Protein AF-A0A3P7D4V0-F1 (afdb_monomer_lite)

Organism: Schistocephalus solidus (NCBI:txid70667)

Foldseek 3Di:
DPDALVNCVVCVVCLQVDFQFAFPDPCSVPDDQWDKDFDADPQRQWTQKIKTKNDDPDCQRQFDQDDVSPDTDHNDDMDIDMDGQVVVCPPPDPDPPDRDTDRCDPGRGDPPGHHDDPPPCPDPVVVNNPPDD

InterPro domains:
  IPR010347 Tyrosyl-DNA phosphodiesterase I [PF06087] (2-117)
  IPR010347 Tyrosyl-DNA phosphodiesterase I [PTHR12415] (2-118)

Sequence (133 aa):
MPYGRDTATRQPWLRQFLHSWVARGHLSRAIPHIKSYCRCSPDGQHLRWFVLTSANLSKAAWGSLELEKTQLMLRSYELGVLFLPEMFQLSEQTVEGVPTAFSDFPTPYLLPPTPYAARAHSTFMSYVLQSEA

pLDDT: mean 85.92, std 14.38, range [40.94, 98.69]

Radius of gyration: 18.03 Å; chains: 1; bounding box: 47×38×44 Å

Structure (mmCIF, N/CA/C/O backbone):
data_AF-A0A3P7D4V0-F1
#
_entry.id   AF-A0A3P7D4V0-F1
#
loop_
_atom_site.group_PDB
_atom_site.id
_atom_site.type_symbol
_atom_site.label_atom_id
_atom_site.label_alt_id
_atom_site.label_comp_id
_atom_site.label_asym_id
_atom_site.label_entity_id
_atom_site.label_seq_id
_atom_site.pdbx_PDB_ins_code
_atom_site.Cartn_x
_atom_site.Cartn_y
_atom_site.Cartn_z
_atom_site.occupancy
_atom_site.B_iso_or_equiv
_atom_site.auth_seq_id
_atom_site.auth_comp_id
_atom_site.auth_asym_id
_atom_site.auth_atom_id
_atom_site.pdb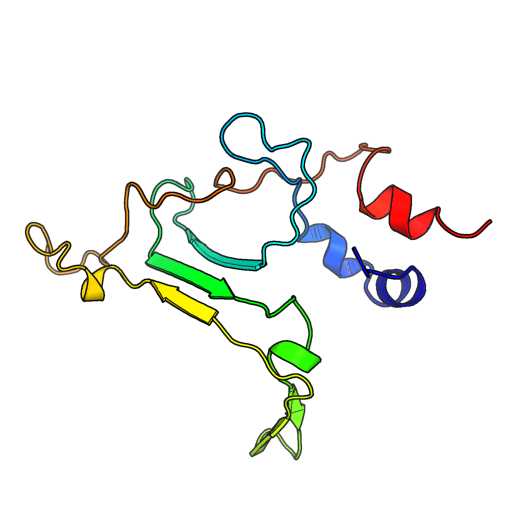x_PDB_model_num
ATOM 1 N N . MET A 1 1 ? 16.288 -0.660 5.320 1.00 62.72 1 MET A N 1
ATOM 2 C CA . MET A 1 1 ? 14.890 -1.150 5.330 1.00 62.72 1 MET A CA 1
ATOM 3 C C . MET A 1 1 ? 14.661 -1.954 6.607 1.00 62.72 1 MET A C 1
ATOM 5 O O . MET A 1 1 ? 15.288 -2.997 6.734 1.00 62.72 1 MET A O 1
ATOM 9 N N . PRO A 1 2 ? 13.847 -1.477 7.567 1.00 79.19 2 PRO A N 1
ATOM 10 C CA . PRO A 1 2 ? 13.728 -2.074 8.903 1.00 79.19 2 PRO A CA 1
ATOM 11 C C . PRO A 1 2 ? 12.651 -3.176 8.973 1.00 79.19 2 PRO A C 1
ATOM 13 O O . PRO A 1 2 ? 11.630 -3.020 9.637 1.00 79.19 2 PRO A O 1
ATOM 16 N N . TYR A 1 3 ? 12.859 -4.298 8.279 1.00 84.00 3 TYR A N 1
ATOM 17 C CA . TYR A 1 3 ? 12.022 -5.496 8.435 1.00 84.00 3 TYR A CA 1
ATOM 18 C C . TYR A 1 3 ? 12.864 -6.624 9.031 1.00 84.00 3 TYR A C 1
ATOM 20 O O . TYR A 1 3 ? 13.654 -7.246 8.328 1.00 84.00 3 TYR A O 1
ATOM 28 N N . GLY A 1 4 ? 12.743 -6.823 10.345 1.00 86.38 4 GLY A N 1
ATOM 29 C CA . GLY A 1 4 ? 13.557 -7.787 11.089 1.00 86.38 4 GLY A CA 1
ATOM 30 C C . GLY A 1 4 ? 13.085 -9.236 10.942 1.00 86.38 4 GLY A C 1
ATOM 31 O O . GLY A 1 4 ? 11.896 -9.495 10.715 1.00 86.38 4 GLY A O 1
ATOM 32 N N . ARG A 1 5 ? 14.017 -10.178 11.138 1.00 88.12 5 ARG A N 1
ATOM 33 C CA . ARG A 1 5 ? 13.782 -11.629 11.064 1.00 88.12 5 ARG A CA 1
ATOM 34 C C . ARG A 1 5 ? 12.633 -12.077 11.973 1.00 88.12 5 ARG A C 1
ATOM 36 O O . ARG A 1 5 ? 11.726 -12.746 11.489 1.00 88.12 5 ARG A O 1
ATOM 43 N N . ASP A 1 6 ? 12.603 -11.639 13.231 1.00 91.12 6 ASP A N 1
ATOM 44 C CA . ASP A 1 6 ? 11.564 -12.023 14.205 1.00 91.12 6 ASP A CA 1
ATOM 45 C C . ASP A 1 6 ? 10.150 -11.624 13.782 1.00 91.12 6 ASP A C 1
ATOM 47 O O . ASP A 1 6 ? 9.162 -12.305 14.062 1.00 91.12 6 ASP A O 1
ATOM 51 N N . THR A 1 7 ? 10.008 -10.480 13.118 1.00 91.31 7 THR A N 1
ATOM 52 C CA . THR A 1 7 ? 8.716 -10.075 12.559 1.00 91.31 7 THR A CA 1
ATOM 53 C C . THR A 1 7 ? 8.377 -10.942 11.351 1.00 91.31 7 THR A C 1
ATOM 55 O O . THR A 1 7 ? 7.234 -11.370 11.216 1.00 91.31 7 THR A O 1
ATOM 58 N N . ALA A 1 8 ? 9.357 -11.258 10.500 1.00 89.88 8 ALA A N 1
ATOM 59 C CA . ALA A 1 8 ? 9.164 -12.084 9.311 1.00 89.88 8 ALA A CA 1
ATOM 60 C C . ALA A 1 8 ? 8.791 -13.543 9.610 1.00 89.88 8 ALA A C 1
ATOM 62 O O . ALA A 1 8 ? 7.968 -14.119 8.894 1.00 89.88 8 ALA A O 1
ATOM 63 N N . THR A 1 9 ? 9.356 -14.145 10.658 1.00 92.06 9 THR A N 1
ATOM 64 C CA . THR A 1 9 ? 9.068 -15.534 11.057 1.00 92.06 9 THR A CA 1
ATOM 65 C C . THR A 1 9 ? 7.656 -15.705 11.615 1.00 92.06 9 THR A C 1
ATOM 67 O O . THR A 1 9 ? 7.063 -16.766 11.441 1.00 92.06 9 THR A O 1
ATOM 70 N N . ARG A 1 10 ? 7.071 -14.653 12.203 1.00 94.50 10 ARG A N 1
ATOM 71 C CA . ARG A 1 10 ? 5.696 -14.657 12.737 1.00 94.50 10 ARG A CA 1
ATOM 72 C C . ARG A 1 10 ? 4.600 -14.528 11.672 1.00 94.50 10 ARG A C 1
ATOM 74 O O . ARG A 1 10 ? 3.437 -14.779 11.970 1.00 94.50 10 ARG A O 1
ATOM 81 N N . GLN A 1 11 ? 4.942 -14.145 10.440 1.00 93.62 11 GLN A N 1
ATOM 82 C CA . GLN A 1 11 ? 3.967 -13.909 9.364 1.00 93.62 11 GLN A CA 1
ATOM 83 C C . GLN A 1 11 ? 4.422 -14.452 7.994 1.00 93.62 11 GLN A C 1
ATOM 85 O O . GLN A 1 11 ? 4.464 -13.714 7.007 1.00 93.62 11 GLN A O 1
ATOM 90 N N . PRO A 1 12 ? 4.745 -15.755 7.876 1.00 89.81 12 PRO A N 1
ATOM 91 C CA . PRO A 1 12 ? 5.235 -16.333 6.620 1.00 89.81 12 PRO A CA 1
ATOM 92 C C . PRO A 1 12 ? 4.231 -16.188 5.466 1.00 89.81 12 PRO A C 1
ATOM 94 O O . PRO A 1 12 ? 4.639 -16.027 4.316 1.00 89.81 12 PRO A O 1
ATOM 97 N N . TRP A 1 13 ? 2.933 -16.164 5.780 1.00 92.12 13 TRP A N 1
ATOM 98 C CA . TRP A 1 13 ? 1.842 -15.972 4.825 1.00 92.12 13 TRP A CA 1
ATOM 99 C C . TRP A 1 13 ? 1.936 -14.648 4.055 1.00 92.12 13 TRP A C 1
ATOM 101 O O . TRP A 1 13 ? 1.485 -14.582 2.917 1.00 92.12 13 TRP A O 1
ATOM 111 N N . LEU A 1 14 ? 2.552 -13.598 4.617 1.00 91.25 14 LEU A N 1
ATOM 112 C CA . LEU A 1 14 ? 2.631 -12.288 3.962 1.00 91.25 14 LEU A CA 1
ATOM 113 C C . LEU A 1 14 ? 3.432 -12.346 2.652 1.00 91.25 14 LEU A C 1
ATOM 115 O O . LEU A 1 14 ? 3.192 -11.559 1.740 1.00 91.25 14 LEU A O 1
ATOM 119 N N . ARG A 1 15 ? 4.359 -13.305 2.533 1.00 86.75 15 ARG A N 1
ATOM 120 C CA . ARG A 1 15 ? 5.271 -13.434 1.388 1.00 86.75 15 ARG A CA 1
ATOM 121 C C . ARG A 1 15 ? 4.549 -13.634 0.060 1.00 86.75 15 ARG A C 1
ATOM 123 O O . ARG A 1 15 ? 5.057 -13.169 -0.953 1.00 86.75 15 ARG A O 1
ATOM 130 N N . GLN A 1 16 ? 3.373 -14.263 0.066 1.00 89.31 16 GLN A N 1
ATOM 131 C CA . GLN A 1 16 ? 2.588 -14.505 -1.151 1.00 89.31 16 GLN A CA 1
ATOM 132 C C . GLN A 1 16 ? 2.037 -13.219 -1.788 1.00 89.31 16 GLN A C 1
ATOM 134 O O . GLN A 1 16 ? 1.652 -13.229 -2.950 1.00 89.31 16 GLN A O 1
ATOM 139 N N . PHE A 1 17 ? 2.007 -12.112 -1.039 1.00 91.31 17 PHE A N 1
ATOM 140 C CA . PHE A 1 17 ? 1.523 -10.815 -1.517 1.00 91.31 17 PHE A CA 1
ATOM 141 C C . PHE A 1 17 ? 2.653 -9.882 -1.972 1.00 91.31 17 PHE A C 1
ATOM 143 O O . PHE A 1 17 ? 2.396 -8.795 -2.490 1.00 91.31 17 PHE A O 1
ATOM 150 N N . LEU A 1 18 ? 3.914 -10.267 -1.764 1.00 91.44 18 LEU A N 1
ATOM 151 C CA . LEU A 1 18 ? 5.054 -9.407 -2.048 1.00 91.44 18 LEU A CA 1
ATOM 152 C C . LEU A 1 18 ? 5.548 -9.579 -3.482 1.00 91.44 18 LEU A C 1
ATOM 154 O O . LEU A 1 18 ? 5.588 -10.679 -4.028 1.00 91.44 18 LEU A O 1
ATOM 158 N N . HIS A 1 19 ? 5.950 -8.457 -4.064 1.00 91.94 19 HIS A N 1
ATOM 159 C CA . HIS A 1 19 ? 6.359 -8.331 -5.454 1.00 91.94 19 HIS A CA 1
ATOM 160 C C . HIS A 1 19 ? 7.747 -7.688 -5.528 1.00 91.94 19 HIS A C 1
ATOM 162 O O . HIS A 1 19 ? 8.208 -7.048 -4.577 1.00 91.94 19 HIS A O 1
ATOM 168 N N . SER A 1 20 ? 8.417 -7.870 -6.660 1.00 90.94 20 SER A N 1
ATOM 169 C CA . SER A 1 20 ? 9.731 -7.290 -6.924 1.00 90.94 20 SER A CA 1
ATOM 170 C C . SER A 1 20 ? 9.633 -5.775 -7.098 1.00 90.94 20 SER A C 1
ATOM 172 O O . SER A 1 20 ? 8.713 -5.271 -7.741 1.00 90.94 20 SER A O 1
ATOM 174 N N . TRP A 1 21 ? 10.619 -5.043 -6.575 1.00 91.25 21 TRP A N 1
ATOM 175 C CA . TRP A 1 21 ? 10.788 -3.630 -6.906 1.00 91.25 21 TRP A CA 1
ATOM 176 C C . TRP A 1 21 ? 11.265 -3.494 -8.354 1.00 91.25 21 TRP A C 1
ATOM 178 O O . TRP A 1 21 ? 12.361 -3.941 -8.694 1.00 91.25 21 TRP A O 1
ATOM 188 N N . VAL A 1 22 ? 10.444 -2.866 -9.195 1.00 92.88 22 VAL A N 1
ATOM 189 C CA . VAL A 1 22 ? 10.790 -2.525 -10.578 1.00 92.88 22 VAL A CA 1
ATOM 190 C C . VAL A 1 22 ? 10.395 -1.072 -10.815 1.00 92.88 22 VAL A C 1
ATOM 192 O O . VAL A 1 22 ? 9.214 -0.743 -10.935 1.00 92.88 22 VAL A O 1
ATOM 195 N N . ALA A 1 23 ? 11.390 -0.189 -10.826 1.00 92.56 23 ALA A N 1
ATOM 196 C CA . ALA A 1 23 ? 11.173 1.236 -11.023 1.00 92.56 23 ALA A CA 1
ATOM 197 C C . ALA A 1 23 ? 10.952 1.564 -12.510 1.00 92.56 23 ALA A C 1
ATOM 199 O O . ALA A 1 23 ? 11.405 0.830 -13.390 1.00 92.56 23 ALA A O 1
ATOM 200 N N . ARG A 1 24 ? 10.325 2.708 -12.802 1.00 88.12 24 ARG A N 1
ATOM 201 C CA . ARG A 1 24 ? 10.390 3.300 -14.146 1.00 88.12 24 ARG A CA 1
ATOM 202 C C . ARG A 1 24 ? 11.797 3.862 -14.394 1.00 88.12 24 ARG A C 1
ATOM 204 O O . ARG A 1 24 ? 12.440 4.394 -13.487 1.00 88.12 24 ARG A O 1
ATOM 211 N N . GLY A 1 25 ? 12.279 3.758 -15.632 1.00 85.81 25 GLY A N 1
ATOM 212 C CA . GLY A 1 25 ? 13.616 4.222 -16.010 1.00 85.81 25 GLY A CA 1
ATOM 213 C C . GLY A 1 25 ? 14.737 3.362 -15.412 1.00 85.81 25 GLY A C 1
ATOM 214 O O . GLY A 1 25 ? 14.680 2.138 -15.448 1.00 85.81 25 GLY A O 1
ATOM 215 N N . HIS A 1 26 ? 15.779 4.000 -14.875 1.00 83.31 26 HIS A N 1
ATOM 216 C CA . HIS A 1 26 ? 17.005 3.333 -14.407 1.00 83.31 26 HIS A CA 1
ATOM 217 C C . HIS A 1 26 ? 17.083 3.164 -12.874 1.00 83.31 26 HIS A C 1
ATOM 219 O O . HIS A 1 26 ? 18.128 2.797 -12.337 1.00 83.31 26 HIS A O 1
ATOM 225 N N . LEU A 1 27 ? 15.983 3.409 -12.151 1.00 86.00 27 LEU A N 1
ATOM 226 C CA . LEU A 1 27 ? 15.957 3.448 -10.682 1.00 86.00 27 LEU A CA 1
ATOM 227 C C . LEU A 1 27 ? 15.713 2.085 -10.010 1.00 86.00 27 LEU A C 1
ATOM 229 O O . LEU A 1 27 ? 15.650 2.011 -8.787 1.00 86.00 27 LEU A O 1
ATOM 233 N N . SER A 1 28 ? 15.623 0.982 -10.760 1.00 88.75 28 SER A N 1
ATOM 234 C CA . SER A 1 28 ? 15.369 -0.352 -10.177 1.00 88.75 28 SER A CA 1
ATOM 235 C C . SER A 1 28 ? 16.487 -0.829 -9.241 1.00 88.75 28 SER A C 1
ATOM 237 O O . SER A 1 28 ? 16.269 -1.702 -8.408 1.00 88.75 28 SER A O 1
ATOM 239 N N . ARG A 1 29 ? 17.684 -0.236 -9.341 1.00 87.88 29 ARG A N 1
ATOM 240 C CA . ARG A 1 29 ? 18.810 -0.484 -8.424 1.00 87.88 29 ARG A CA 1
ATOM 241 C C . ARG A 1 29 ? 18.768 0.389 -7.164 1.00 87.88 29 ARG A C 1
ATOM 243 O O . ARG A 1 29 ? 19.481 0.093 -6.210 1.00 87.88 29 ARG A O 1
ATOM 250 N N . ALA A 1 30 ? 17.956 1.447 -7.149 1.00 89.44 30 ALA A N 1
ATOM 251 C CA . ALA A 1 30 ? 17.748 2.292 -5.981 1.00 89.44 30 ALA A CA 1
ATOM 252 C C . ALA A 1 30 ? 16.633 1.691 -5.118 1.00 89.44 30 ALA A C 1
ATOM 254 O O . ALA A 1 30 ? 15.480 1.614 -5.539 1.00 89.44 30 ALA A O 1
ATOM 255 N N . ILE A 1 31 ? 16.983 1.244 -3.911 1.00 88.94 31 ILE A N 1
ATOM 256 C CA . ILE A 1 31 ? 16.021 0.652 -2.975 1.00 88.94 31 ILE A CA 1
ATOM 257 C C . ILE A 1 31 ? 14.995 1.724 -2.569 1.00 88.94 31 ILE A C 1
ATOM 259 O O . ILE A 1 31 ? 15.396 2.813 -2.146 1.00 88.94 31 ILE A O 1
ATOM 263 N N . PRO A 1 32 ? 13.683 1.445 -2.653 1.00 91.56 32 PRO A N 1
ATOM 264 C CA . PRO A 1 32 ? 12.670 2.438 -2.341 1.00 91.56 32 PRO A CA 1
ATOM 265 C C . PRO A 1 32 ? 12.646 2.749 -0.840 1.00 91.56 32 PRO A C 1
ATOM 267 O O . PRO A 1 32 ? 12.481 1.862 -0.005 1.00 91.56 32 PRO A O 1
ATOM 270 N N . HIS A 1 33 ? 12.742 4.037 -0.504 1.00 93.88 33 HIS A N 1
ATOM 271 C CA . HIS A 1 33 ? 12.300 4.570 0.791 1.00 93.88 33 HIS A CA 1
ATOM 272 C C . HIS A 1 33 ? 10.949 5.306 0.686 1.00 93.88 33 HIS A C 1
ATOM 274 O O . HIS A 1 33 ? 10.408 5.760 1.695 1.00 93.88 33 HIS A O 1
ATOM 280 N N . ILE A 1 34 ? 10.399 5.413 -0.528 1.00 95.56 34 ILE A N 1
ATOM 281 C CA . ILE A 1 34 ? 9.053 5.922 -0.807 1.00 95.56 34 ILE A CA 1
ATOM 282 C C . ILE A 1 34 ? 7.991 4.939 -0.297 1.00 95.56 34 ILE A C 1
ATOM 284 O O . ILE A 1 34 ? 8.188 3.726 -0.367 1.00 95.56 34 ILE A O 1
ATOM 288 N N . LYS A 1 35 ? 6.863 5.456 0.203 1.00 97.56 35 LYS A N 1
ATOM 289 C CA . LYS A 1 35 ? 5.678 4.660 0.530 1.00 97.56 35 LYS A CA 1
ATOM 290 C C . LYS A 1 35 ? 4.512 5.227 -0.250 1.00 97.56 35 LYS A C 1
ATOM 292 O O . LYS A 1 35 ? 4.223 6.423 -0.196 1.00 97.56 35 LYS A O 1
ATOM 297 N N . SER A 1 36 ? 3.867 4.357 -1.003 1.00 97.94 36 SER A N 1
ATOM 298 C CA . SER A 1 36 ? 2.754 4.741 -1.849 1.00 97.94 36 SER A CA 1
ATOM 299 C C . SER A 1 36 ? 1.744 3.621 -1.934 1.00 97.94 36 SER A C 1
ATOM 301 O O . SER A 1 36 ? 2.125 2.451 -1.965 1.00 97.94 36 SER A O 1
ATOM 303 N N . TYR A 1 37 ? 0.480 4.000 -2.031 1.00 98.06 37 TYR A N 1
ATOM 304 C CA . TYR A 1 37 ? -0.649 3.091 -2.143 1.00 98.06 37 TYR A CA 1
ATOM 305 C C . TYR A 1 37 ? -1.475 3.550 -3.337 1.00 98.06 37 TYR A C 1
ATOM 307 O O . TYR A 1 37 ? -1.642 4.748 -3.547 1.00 98.06 37 TYR A O 1
ATOM 315 N N . CYS A 1 38 ? -1.986 2.627 -4.138 1.00 97.12 38 CYS A N 1
ATOM 316 C CA . CYS A 1 38 ? -2.830 2.981 -5.272 1.00 97.12 38 CYS A CA 1
ATOM 317 C C . CYS A 1 38 ? -3.866 1.895 -5.537 1.00 97.12 38 CYS A C 1
ATOM 319 O O . CYS A 1 38 ? -3.721 0.754 -5.092 1.00 97.12 38 CYS A O 1
ATOM 321 N N . ARG A 1 39 ? -4.896 2.253 -6.304 1.00 95.62 39 ARG A N 1
ATOM 322 C CA . ARG A 1 39 ? -5.812 1.293 -6.922 1.00 95.62 39 ARG A CA 1
ATOM 323 C C . ARG A 1 39 ? -5.648 1.374 -8.428 1.00 95.62 39 ARG A C 1
ATOM 325 O O . ARG A 1 39 ? -6.097 2.348 -9.030 1.00 95.62 39 ARG A O 1
ATOM 332 N N . CYS A 1 40 ? -5.018 0.356 -9.003 1.00 94.19 40 CYS A N 1
ATOM 333 C CA . CYS A 1 40 ? -4.826 0.222 -10.442 1.00 94.19 40 CYS A CA 1
ATOM 334 C C . CYS A 1 40 ? -5.868 -0.708 -11.085 1.00 94.19 40 CYS A C 1
ATOM 336 O O . CYS A 1 40 ? -6.471 -1.542 -10.403 1.00 94.19 40 CYS A O 1
ATOM 338 N N . SER A 1 41 ? -6.101 -0.541 -12.386 1.00 93.62 41 SER A N 1
ATOM 339 C CA . SER A 1 41 ? -6.809 -1.509 -13.228 1.00 93.62 41 SER A CA 1
ATOM 340 C C . SER A 1 41 ? -6.017 -2.824 -13.341 1.00 93.62 41 SER A C 1
ATOM 342 O O . SER A 1 41 ? -4.808 -2.828 -13.101 1.00 93.62 41 SER A O 1
ATOM 344 N N . PRO A 1 42 ? -6.657 -3.952 -13.712 1.00 92.69 42 PRO A N 1
ATOM 345 C CA . PRO A 1 42 ? -5.972 -5.245 -13.826 1.00 92.69 42 PRO A CA 1
ATOM 346 C C . PRO A 1 42 ? -4.761 -5.250 -14.773 1.00 92.69 42 PRO A C 1
ATOM 348 O O . PRO A 1 42 ? -3.807 -5.987 -14.543 1.00 92.69 42 PRO A O 1
ATOM 351 N N . ASP A 1 43 ? -4.787 -4.417 -15.813 1.00 93.00 43 ASP A N 1
ATOM 352 C CA . ASP A 1 43 ? -3.699 -4.226 -16.780 1.00 93.00 43 ASP A CA 1
ATOM 353 C C . ASP A 1 43 ? -2.656 -3.176 -16.347 1.00 93.00 43 ASP A C 1
ATOM 355 O O . ASP A 1 43 ? -1.671 -2.964 -17.049 1.00 93.00 43 ASP A O 1
ATOM 359 N N . GLY A 1 44 ? -2.854 -2.515 -15.201 1.00 92.50 44 GLY A N 1
ATOM 360 C CA . GLY A 1 44 ? -1.957 -1.496 -14.660 1.00 92.50 44 GLY A CA 1
ATOM 361 C C . GLY A 1 44 ? -1.981 -0.140 -15.375 1.00 92.50 44 GLY A C 1
ATOM 362 O O . GLY A 1 44 ? -1.211 0.734 -14.979 1.00 92.50 44 GLY A O 1
ATOM 363 N N . GLN A 1 45 ? -2.842 0.053 -16.380 1.00 91.81 45 GLN A N 1
ATOM 364 C CA . GLN A 1 45 ? -2.860 1.262 -17.218 1.00 91.81 45 GLN A CA 1
ATOM 365 C C . GLN A 1 45 ? -3.621 2.437 -16.600 1.00 91.81 45 GLN A C 1
ATOM 367 O O . GLN A 1 45 ? -3.365 3.587 -16.938 1.00 91.81 45 GLN A O 1
ATOM 372 N N . HIS A 1 46 ? -4.549 2.175 -15.680 1.00 92.88 46 HIS A N 1
ATOM 373 C CA . HIS A 1 46 ? -5.390 3.207 -15.088 1.00 92.88 46 HIS A CA 1
ATOM 374 C C . HIS A 1 46 ? -5.294 3.211 -13.568 1.00 92.88 46 HIS A C 1
ATOM 376 O O . HIS A 1 46 ? -5.368 2.158 -12.935 1.00 92.88 46 HIS A O 1
ATOM 382 N N . LEU A 1 47 ? -5.206 4.398 -12.960 1.00 94.44 47 LEU A N 1
ATOM 383 C CA . LEU A 1 47 ? -5.292 4.568 -11.509 1.00 94.44 47 LEU A CA 1
ATOM 384 C C . LEU A 1 47 ? -6.591 5.248 -11.098 1.00 94.44 47 LEU A C 1
ATOM 386 O O . LEU A 1 47 ? -6.864 6.381 -11.485 1.00 94.44 47 LEU A O 1
ATOM 390 N N . ARG A 1 48 ? -7.355 4.597 -10.219 1.00 93.75 48 ARG A N 1
ATOM 391 C CA . ARG A 1 48 ? -8.530 5.211 -9.586 1.00 93.75 48 ARG A CA 1
ATOM 392 C C . ARG A 1 48 ? -8.132 6.237 -8.524 1.00 93.75 48 ARG A C 1
ATOM 394 O O . ARG A 1 48 ? -8.848 7.207 -8.324 1.00 93.75 48 ARG A O 1
ATOM 401 N N . TRP A 1 49 ? -7.026 5.997 -7.825 1.00 95.38 49 TRP A N 1
ATOM 402 C CA . TRP A 1 49 ? -6.453 6.908 -6.835 1.00 95.38 49 TRP A CA 1
ATOM 403 C C . TRP A 1 49 ? -4.994 6.545 -6.559 1.00 95.38 49 TRP A C 1
ATOM 405 O O . TRP A 1 49 ? -4.584 5.392 -6.745 1.00 95.38 49 TRP A O 1
ATOM 415 N N . PHE A 1 50 ? -4.227 7.523 -6.081 1.00 97.38 50 PHE A N 1
ATOM 416 C CA . PHE A 1 50 ? -2.838 7.351 -5.660 1.00 97.38 50 PHE A CA 1
ATOM 417 C C . PHE A 1 50 ? -2.589 8.088 -4.343 1.00 97.38 50 PHE A C 1
ATOM 419 O O . PHE A 1 50 ? -3.044 9.211 -4.163 1.00 97.38 50 PHE A O 1
ATOM 426 N N . VAL A 1 51 ? -1.858 7.472 -3.422 1.00 98.38 51 VAL A N 1
ATOM 427 C CA . VAL A 1 51 ? -1.454 8.046 -2.135 1.00 98.38 51 VAL A CA 1
ATOM 428 C C . VAL A 1 51 ? 0.062 8.028 -2.061 1.00 98.38 51 VAL A C 1
ATOM 430 O O . VAL A 1 51 ? 0.671 6.976 -2.249 1.00 98.38 51 VAL A O 1
ATOM 433 N N . LEU A 1 52 ? 0.659 9.170 -1.731 1.00 98.44 52 LEU A N 1
ATOM 434 C CA . LEU A 1 52 ? 2.069 9.296 -1.362 1.00 98.44 52 LEU A CA 1
ATOM 435 C C . LEU A 1 52 ? 2.150 9.669 0.117 1.00 98.44 52 LEU A C 1
ATOM 437 O O . LEU A 1 52 ? 1.535 10.649 0.525 1.00 98.44 52 LEU A O 1
ATOM 441 N N . THR A 1 53 ? 2.882 8.907 0.928 1.00 98.69 53 THR A N 1
ATOM 442 C CA . THR A 1 53 ? 2.869 9.085 2.389 1.00 98.69 53 THR A CA 1
ATOM 443 C C . THR A 1 53 ? 4.184 8.668 3.050 1.00 98.69 53 THR A C 1
ATOM 445 O O . THR A 1 53 ? 5.023 8.002 2.443 1.00 98.69 53 THR A O 1
ATOM 448 N N . SER A 1 54 ? 4.372 9.057 4.311 1.00 98.38 54 SER A N 1
ATOM 449 C CA . SER A 1 54 ? 5.389 8.500 5.204 1.00 98.38 54 SER A CA 1
ATOM 450 C C . SER A 1 54 ? 5.017 7.108 5.753 1.00 98.38 54 SER A C 1
ATOM 452 O O . SER A 1 54 ? 5.920 6.330 6.077 1.00 98.38 54 SER A O 1
ATOM 454 N N . ALA A 1 55 ? 3.725 6.750 5.757 1.00 98.19 55 ALA A N 1
ATOM 455 C CA . ALA A 1 55 ? 3.198 5.542 6.389 1.00 98.19 55 ALA A CA 1
ATOM 456 C C . ALA A 1 55 ? 3.663 4.239 5.713 1.00 98.19 55 ALA A C 1
ATOM 458 O O . ALA A 1 55 ? 3.246 3.887 4.603 1.00 98.19 55 ALA A O 1
ATOM 459 N N . ASN A 1 56 ? 4.480 3.460 6.424 1.00 97.31 56 ASN A N 1
ATOM 460 C CA . ASN A 1 56 ? 4.766 2.064 6.073 1.00 97.31 56 ASN A CA 1
ATOM 461 C C . ASN A 1 56 ? 3.545 1.158 6.313 1.00 97.31 56 ASN A C 1
ATOM 463 O O . ASN A 1 56 ? 2.617 1.516 7.038 1.00 97.31 56 ASN A O 1
ATOM 467 N N . LEU A 1 57 ? 3.582 -0.067 5.776 1.00 96.31 57 LEU A N 1
ATOM 468 C CA . LEU A 1 57 ? 2.571 -1.091 6.052 1.00 96.31 57 LEU A CA 1
ATOM 469 C C . LEU A 1 57 ? 2.701 -1.606 7.497 1.00 96.31 57 LEU A C 1
ATOM 471 O O . LEU A 1 57 ? 3.351 -2.616 7.764 1.00 96.31 57 LEU A O 1
ATOM 475 N N . SER A 1 58 ? 2.111 -0.883 8.448 1.00 96.25 58 SER A N 1
ATOM 476 C CA . SER A 1 58 ? 2.133 -1.227 9.869 1.00 96.25 58 SER A CA 1
ATOM 477 C C . SER A 1 58 ? 0.873 -0.750 10.589 1.00 96.25 58 SER A C 1
ATOM 479 O O . SER A 1 58 ? 0.292 0.274 10.232 1.00 96.25 58 SER A O 1
ATOM 481 N N . LYS A 1 59 ? 0.495 -1.456 11.661 1.00 97.06 59 LYS A N 1
ATOM 482 C CA . LYS A 1 59 ? -0.583 -1.023 12.566 1.00 97.06 59 LYS A CA 1
ATOM 483 C C . LYS A 1 59 ? -0.249 0.280 13.294 1.00 97.06 59 LYS A C 1
ATOM 485 O O . LYS A 1 59 ? -1.150 1.025 13.644 1.00 97.06 59 LYS A O 1
ATOM 490 N N . ALA A 1 60 ? 1.033 0.555 13.531 1.00 96.62 60 ALA A N 1
ATOM 491 C CA . ALA A 1 60 ? 1.453 1.792 14.181 1.00 96.62 60 ALA A CA 1
ATOM 492 C C . ALA A 1 60 ? 1.114 3.028 13.330 1.00 96.62 60 ALA A C 1
ATOM 494 O O . ALA A 1 60 ? 0.618 4.011 13.875 1.00 96.62 60 ALA A O 1
ATOM 495 N N . ALA A 1 61 ? 1.325 2.924 12.012 1.00 97.69 61 ALA A N 1
ATOM 496 C CA . ALA A 1 61 ? 1.072 3.981 11.036 1.00 97.69 61 ALA A CA 1
ATOM 497 C C . ALA A 1 61 ? -0.409 4.097 10.627 1.00 97.69 61 ALA A C 1
ATOM 499 O O . ALA A 1 61 ? -0.947 5.196 10.574 1.00 97.69 61 ALA A O 1
ATOM 500 N N . TRP A 1 62 ? -1.080 2.971 10.351 1.00 97.94 62 TRP A N 1
ATOM 501 C CA . TRP A 1 62 ? -2.463 2.954 9.834 1.00 97.94 62 TRP A CA 1
ATOM 502 C C . TRP A 1 62 ? -3.546 2.809 10.905 1.00 97.94 62 TRP A C 1
ATOM 504 O O . TRP A 1 62 ? -4.734 2.948 10.624 1.00 97.94 62 TRP A O 1
ATOM 514 N N . GLY A 1 63 ? -3.132 2.522 12.131 1.00 97.44 63 GLY A N 1
ATOM 515 C CA . GLY A 1 63 ? -4.007 2.261 13.254 1.00 97.44 63 GLY A CA 1
ATOM 516 C C . GLY A 1 63 ? -4.487 0.811 13.356 1.00 97.44 63 GLY A C 1
ATOM 517 O O . GLY A 1 63 ? -4.376 -0.001 12.433 1.00 97.44 63 GLY A O 1
ATOM 518 N N . SER A 1 64 ? -5.014 0.475 14.529 1.00 97.56 64 SER A N 1
ATOM 519 C CA . SER A 1 64 ? -5.697 -0.789 14.810 1.00 97.56 64 SER A CA 1
ATOM 520 C C . SER A 1 64 ? -6.971 -0.509 15.595 1.00 97.56 64 SER A C 1
ATOM 522 O O . SER A 1 64 ? -6.971 0.332 16.490 1.00 97.56 64 SER A O 1
ATOM 524 N N . LEU A 1 65 ? -8.050 -1.221 15.272 1.00 97.38 65 LEU A N 1
ATOM 525 C CA . LEU A 1 65 ? -9.284 -1.165 16.051 1.00 97.38 65 LEU A CA 1
ATOM 526 C C . LEU A 1 65 ? -9.082 -1.874 17.399 1.00 97.38 65 LEU A C 1
ATOM 528 O O . LEU A 1 65 ? -8.615 -3.013 17.439 1.00 97.38 65 LEU A O 1
ATOM 532 N N . GLU A 1 66 ? -9.437 -1.192 18.481 1.00 95.12 66 GLU A N 1
ATOM 533 C CA . GLU A 1 66 ? -9.369 -1.631 19.878 1.00 95.12 66 GLU A CA 1
ATOM 534 C C . GLU A 1 66 ? -10.727 -1.366 20.564 1.00 95.12 66 GLU A C 1
ATOM 536 O O . GLU A 1 66 ? -11.653 -0.861 19.924 1.00 95.12 66 GLU A O 1
ATOM 541 N N . LEU A 1 67 ? -10.866 -1.752 21.841 1.00 93.31 67 LEU A N 1
ATOM 542 C CA . LEU A 1 67 ? -12.085 -1.564 22.651 1.00 93.31 67 LEU A CA 1
ATOM 543 C C . LEU A 1 67 ? -13.365 -1.957 21.895 1.00 93.31 67 LEU A C 1
ATOM 545 O O . LEU A 1 67 ? -14.199 -1.117 21.569 1.00 93.31 67 LEU A O 1
ATOM 549 N N . GLU A 1 68 ? -13.469 -3.235 21.520 1.00 93.50 68 GLU A N 1
ATOM 550 C CA . GLU A 1 68 ? -14.623 -3.762 20.771 1.00 93.50 68 GLU A CA 1
ATOM 551 C C . GLU A 1 68 ? -14.911 -3.006 19.458 1.00 93.50 68 GLU A C 1
ATOM 553 O O . GLU A 1 68 ? -16.048 -2.904 19.011 1.00 93.50 68 GLU A O 1
ATOM 558 N N . LYS A 1 69 ? -13.852 -2.512 18.798 1.00 94.31 69 LYS A N 1
ATOM 559 C CA . LYS A 1 69 ? -13.899 -1.752 17.535 1.00 94.31 69 LYS A CA 1
ATOM 560 C C . LYS A 1 69 ? -14.517 -0.357 17.653 1.00 94.31 69 LYS A C 1
ATOM 562 O O . LYS A 1 69 ? -14.854 0.239 16.633 1.00 94.31 69 LYS A O 1
ATOM 567 N N . THR A 1 70 ? -14.614 0.183 18.864 1.00 96.81 70 THR A N 1
ATOM 568 C CA . THR A 1 70 ? -15.080 1.560 19.095 1.00 96.81 70 THR A CA 1
ATOM 569 C C . THR A 1 70 ? -13.943 2.581 19.077 1.00 96.81 70 THR A C 1
ATOM 571 O O . THR A 1 70 ? -14.192 3.770 18.893 1.00 96.81 70 THR A O 1
ATOM 574 N N . GLN A 1 71 ? -12.689 2.133 19.206 1.00 97.50 71 GLN A N 1
ATOM 575 C CA . GLN A 1 71 ? -11.511 2.998 19.207 1.00 97.50 71 GLN A CA 1
ATOM 576 C C . GLN A 1 71 ? -10.556 2.629 18.069 1.00 97.50 71 GLN A C 1
ATOM 578 O O . GLN A 1 71 ? -10.173 1.469 17.932 1.00 97.50 71 GLN A O 1
ATOM 583 N N . LEU A 1 72 ? -10.111 3.619 17.288 1.00 97.44 72 LEU A N 1
ATOM 584 C CA . LEU A 1 72 ? -9.000 3.472 16.344 1.00 97.44 72 LEU A CA 1
ATOM 585 C C . LEU A 1 72 ? -7.713 4.003 16.985 1.00 97.44 72 LEU A C 1
ATOM 587 O O . LEU A 1 72 ? -7.580 5.199 17.229 1.00 97.44 72 LEU A O 1
ATOM 591 N N . MET A 1 73 ? -6.767 3.110 17.258 1.00 97.25 73 MET A N 1
ATOM 592 C CA . MET A 1 73 ? -5.532 3.429 17.971 1.00 97.25 73 MET A CA 1
ATOM 593 C C . MET A 1 73 ? -4.363 3.608 16.995 1.00 97.25 73 MET A C 1
ATOM 595 O O . MET A 1 73 ? -3.998 2.648 16.317 1.00 97.25 73 MET A O 1
ATOM 599 N N . LEU A 1 74 ? -3.770 4.809 16.937 1.00 97.44 74 LEU A N 1
ATOM 600 C CA . LEU A 1 74 ? -2.568 5.131 16.150 1.00 97.44 74 LEU A CA 1
ATOM 601 C C . LEU A 1 74 ? -1.346 5.290 17.067 1.00 97.44 74 LEU A C 1
ATOM 603 O O . LEU A 1 74 ? -1.453 5.843 18.159 1.00 97.44 74 LEU A O 1
ATOM 607 N N . ARG A 1 75 ? -0.172 4.820 16.623 1.00 97.12 75 ARG A N 1
ATOM 608 C CA . ARG A 1 75 ? 1.081 4.846 17.415 1.00 97.12 75 ARG A CA 1
ATOM 609 C C . ARG A 1 75 ? 2.185 5.690 16.785 1.00 97.12 75 ARG A C 1
ATOM 611 O O . ARG A 1 75 ? 3.295 5.736 17.312 1.00 97.12 75 ARG A O 1
ATOM 618 N N . SER A 1 76 ? 1.926 6.304 15.638 1.00 97.44 76 SER A N 1
ATOM 619 C CA . SER A 1 76 ? 2.908 7.086 14.889 1.00 97.44 76 SER A CA 1
ATOM 620 C C . SER A 1 76 ? 2.236 8.279 14.221 1.00 97.44 76 SER A C 1
ATOM 622 O O . SER A 1 76 ? 1.078 8.198 13.818 1.00 97.44 76 SER A O 1
ATOM 624 N N . TYR A 1 77 ? 2.973 9.384 14.120 1.00 98.19 77 TYR A N 1
ATOM 625 C CA . TYR A 1 77 ? 2.570 10.535 13.321 1.00 98.19 77 TYR A CA 1
ATOM 626 C C . TYR A 1 77 ? 2.974 10.278 11.877 1.00 98.19 77 TYR A C 1
ATOM 628 O O . TYR A 1 77 ? 4.149 10.060 11.591 1.00 98.19 77 TYR A O 1
ATOM 636 N N . GLU A 1 78 ? 2.001 10.305 10.980 1.00 98.44 78 GLU A N 1
ATOM 637 C CA . GLU A 1 78 ? 2.201 10.063 9.559 1.00 98.44 78 GLU A CA 1
ATOM 638 C C . GLU A 1 78 ? 1.480 11.147 8.763 1.00 98.44 78 GLU A C 1
ATOM 640 O O . GLU A 1 78 ? 0.442 11.658 9.187 1.00 98.44 78 GLU A O 1
ATOM 645 N N . LEU A 1 79 ? 2.020 11.491 7.598 1.00 98.50 79 LEU A N 1
ATOM 646 C CA . LEU A 1 79 ? 1.405 12.448 6.688 1.00 98.50 79 LEU A CA 1
ATOM 647 C C . LEU A 1 79 ? 1.487 11.929 5.256 1.00 98.50 79 LEU A C 1
ATOM 649 O O . LEU A 1 79 ? 2.390 11.175 4.882 1.00 98.50 79 LEU A O 1
ATOM 653 N N . GLY A 1 80 ? 0.524 12.318 4.435 1.00 98.25 80 GLY A N 1
ATOM 654 C CA . GLY A 1 80 ? 0.516 11.993 3.022 1.00 98.25 80 GLY A CA 1
ATOM 655 C C . GLY A 1 80 ? -0.431 12.880 2.239 1.00 98.25 80 G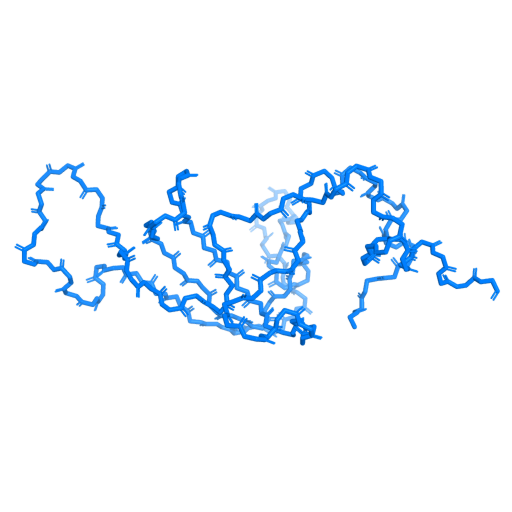LY A C 1
ATOM 656 O O . GLY A 1 80 ? -1.187 13.667 2.804 1.00 98.25 80 GLY A O 1
ATOM 657 N N . VAL A 1 81 ? -0.378 12.723 0.926 1.00 98.06 81 VAL A N 1
ATOM 658 C CA . VAL A 1 81 ? -1.262 13.382 -0.032 1.00 98.06 81 VAL A CA 1
ATOM 659 C C . VAL A 1 81 ? -2.002 12.318 -0.836 1.00 98.06 81 VAL A C 1
ATOM 661 O O . VAL A 1 81 ? -1.416 11.309 -1.242 1.00 98.06 81 VAL A O 1
ATOM 664 N N . LEU A 1 82 ? -3.300 12.537 -1.039 1.00 97.50 82 LEU A N 1
ATOM 665 C CA . LEU A 1 82 ? -4.181 11.696 -1.844 1.00 97.50 82 LEU A CA 1
ATOM 666 C C . LEU A 1 82 ? -4.470 12.410 -3.166 1.00 97.50 82 LEU A C 1
ATOM 668 O O . LEU A 1 82 ? -4.906 13.556 -3.173 1.00 97.50 82 LEU A O 1
ATOM 672 N N . PHE A 1 83 ? -4.268 11.709 -4.274 1.00 95.75 83 PHE A N 1
ATOM 673 C CA . PHE A 1 83 ? -4.605 12.153 -5.619 1.00 95.75 83 PHE A CA 1
ATOM 674 C C . PHE A 1 83 ? -5.864 11.417 -6.083 1.00 95.75 83 PHE A C 1
ATOM 676 O O . PHE A 1 83 ? -5.875 10.183 -6.160 1.00 95.75 83 PHE A O 1
ATOM 683 N N . LEU A 1 84 ? -6.910 12.181 -6.403 1.00 93.00 84 LEU A N 1
ATOM 684 C CA . LEU A 1 84 ? -8.174 11.695 -6.961 1.00 93.00 84 LEU A CA 1
ATOM 685 C C . LEU A 1 84 ? -8.396 12.345 -8.330 1.00 93.00 84 LEU A C 1
ATOM 687 O O . LEU A 1 84 ? -8.261 13.567 -8.409 1.00 93.00 84 LEU A O 1
ATOM 691 N N . PRO A 1 85 ? -8.746 11.586 -9.383 1.00 89.88 85 PRO A N 1
ATOM 692 C CA . PRO A 1 85 ? -9.001 12.138 -10.715 1.00 89.88 85 PRO A CA 1
ATOM 693 C C . PRO A 1 85 ? -10.013 13.292 -10.716 1.00 89.88 85 PRO A C 1
ATOM 695 O O . PRO A 1 85 ? -9.839 14.273 -11.436 1.00 89.88 85 PRO A O 1
ATOM 698 N N . GLU A 1 86 ? -11.031 13.207 -9.858 1.00 85.62 86 GLU A N 1
ATOM 699 C CA . GLU A 1 86 ? -12.095 14.200 -9.708 1.00 85.62 86 GLU A CA 1
ATOM 700 C C . GLU A 1 86 ? -11.577 15.574 -9.242 1.00 85.62 86 GLU A C 1
ATOM 702 O O . GLU A 1 86 ? -12.165 16.597 -9.580 1.00 85.62 86 GLU A O 1
ATOM 707 N N . MET A 1 87 ? -10.456 15.623 -8.512 1.00 85.44 87 MET A N 1
ATOM 708 C CA . MET A 1 87 ? -9.864 16.883 -8.036 1.00 85.44 87 MET A CA 1
ATOM 709 C C . MET A 1 87 ? -9.070 17.629 -9.116 1.00 85.44 87 MET A C 1
ATOM 711 O O . MET A 1 87 ? -8.788 18.812 -8.949 1.00 85.44 87 MET A O 1
ATOM 715 N N . PHE A 1 88 ? -8.712 16.960 -10.215 1.00 82.06 88 PHE A N 1
ATOM 716 C CA . PHE A 1 88 ? -7.879 17.527 -11.282 1.00 82.06 88 PHE A CA 1
ATOM 717 C C . PHE A 1 88 ? -8.674 17.891 -12.541 1.00 82.06 88 PHE A C 1
ATOM 719 O O . PHE A 1 88 ? -8.068 18.109 -13.584 1.00 82.06 88 PHE A O 1
ATOM 726 N N . GLN A 1 89 ? -10.011 17.955 -12.452 1.00 68.62 89 GLN A N 1
ATOM 727 C CA . GLN A 1 89 ? -10.898 18.299 -13.573 1.00 68.62 89 GLN A CA 1
ATOM 728 C C . GLN A 1 89 ? -10.549 17.533 -14.860 1.00 68.62 89 GLN A C 1
ATOM 730 O O . GLN A 1 89 ? -10.589 18.085 -15.955 1.00 68.62 89 GLN A O 1
ATOM 735 N N . LEU A 1 90 ? -10.243 16.233 -14.753 1.00 60.84 90 LEU A N 1
ATOM 736 C CA . LEU A 1 90 ? -10.068 15.341 -15.912 1.00 60.84 90 LEU A CA 1
ATOM 737 C C . LEU A 1 90 ? -11.415 15.065 -16.628 1.00 60.84 90 LEU A C 1
ATOM 739 O O . LEU A 1 90 ? -11.656 13.984 -17.154 1.00 60.84 90 LEU A O 1
ATOM 743 N N . SER A 1 91 ? -12.327 16.039 -16.595 1.00 52.56 91 SER A N 1
ATOM 744 C CA . SER A 1 91 ? -13.772 15.942 -16.780 1.00 52.56 91 SER A CA 1
ATOM 745 C C . SER A 1 91 ? -14.262 16.427 -18.142 1.00 52.56 91 SER A C 1
ATOM 747 O O . SER A 1 91 ? -15.434 16.763 -18.267 1.00 52.56 91 SER A O 1
ATOM 749 N N . GLU A 1 92 ? -13.425 16.452 -19.179 1.00 54.09 92 GLU A N 1
ATOM 750 C CA . GLU A 1 92 ? -13.959 16.619 -20.542 1.00 54.09 92 GLU A CA 1
ATOM 751 C C . GLU A 1 92 ? -14.512 15.301 -21.119 1.00 54.09 92 GLU A C 1
ATOM 753 O O . GLU A 1 92 ? -15.167 15.312 -22.157 1.00 54.09 92 GLU A O 1
ATOM 758 N N . GLN A 1 93 ? -14.325 14.162 -20.434 1.00 51.78 93 GLN A N 1
ATOM 759 C CA . GLN A 1 93 ? -14.824 12.850 -20.877 1.00 51.78 93 GLN A CA 1
ATOM 760 C C . GLN A 1 93 ? -15.422 11.993 -19.750 1.00 51.78 93 GLN A C 1
ATOM 762 O O . GLN A 1 93 ? -15.259 10.772 -19.727 1.00 51.78 93 GLN A O 1
ATOM 767 N N . THR A 1 94 ? -16.135 12.592 -18.794 1.00 54.84 94 THR A N 1
ATOM 768 C CA . THR A 1 94 ? -16.985 11.805 -17.885 1.00 54.84 94 THR A CA 1
ATOM 769 C C . THR A 1 94 ? -18.180 11.250 -18.658 1.00 54.84 94 THR A C 1
ATOM 771 O O . THR A 1 94 ? -19.230 11.878 -18.745 1.00 54.84 94 THR A O 1
ATOM 774 N N . VAL A 1 95 ? -18.007 10.066 -19.245 1.00 60.31 95 VAL A N 1
ATOM 775 C CA . VAL A 1 95 ? -19.120 9.235 -19.711 1.00 60.31 95 VAL A CA 1
ATOM 776 C C . VAL A 1 95 ? -19.860 8.733 -18.472 1.00 60.31 95 VAL A C 1
ATOM 778 O O . VAL A 1 95 ? -19.238 8.161 -17.572 1.00 60.31 95 VAL A O 1
ATOM 781 N N . GLU A 1 96 ? -21.174 8.956 -18.404 1.00 60.19 96 GLU A N 1
ATOM 782 C CA . GLU A 1 96 ? -22.000 8.448 -17.305 1.00 60.19 96 GLU A CA 1
ATOM 783 C C . GLU A 1 96 ? -21.767 6.941 -17.108 1.00 60.19 96 GLU A C 1
ATOM 785 O O . GLU A 1 96 ? -21.864 6.145 -18.041 1.00 60.19 96 GLU A O 1
ATOM 790 N N . GLY A 1 97 ? -21.419 6.547 -15.880 1.00 61.94 97 GLY A N 1
ATOM 791 C CA . GLY A 1 97 ? -21.177 5.149 -15.511 1.00 61.94 97 GLY A CA 1
ATOM 792 C C . GLY A 1 97 ? -19.728 4.662 -15.629 1.00 61.94 97 GLY A C 1
ATOM 793 O O . GLY A 1 97 ? -19.440 3.570 -15.138 1.00 61.94 97 GLY A O 1
ATOM 794 N N . VAL A 1 98 ? -18.797 5.448 -16.189 1.00 64.62 98 VAL A N 1
ATOM 795 C CA . VAL A 1 98 ? -17.363 5.105 -16.197 1.00 64.62 98 VAL A CA 1
ATOM 796 C C . VAL A 1 98 ? -16.655 5.804 -15.028 1.00 64.62 98 VAL A C 1
ATOM 798 O O . VAL A 1 98 ? -16.620 7.033 -14.983 1.00 64.62 98 VAL A O 1
ATOM 801 N N . PRO A 1 99 ? -16.068 5.066 -14.064 1.00 66.06 99 PRO A N 1
ATOM 802 C CA . PRO A 1 99 ? -15.309 5.684 -12.983 1.00 66.06 99 PRO A CA 1
ATOM 803 C C . PRO A 1 99 ? -14.090 6.429 -13.538 1.00 66.06 99 PRO A C 1
ATOM 805 O O . PRO A 1 99 ? -13.234 5.817 -14.176 1.00 66.06 99 PRO A O 1
ATOM 808 N N . THR A 1 100 ? -13.972 7.724 -13.243 1.00 81.25 100 THR A N 1
ATOM 809 C CA . THR A 1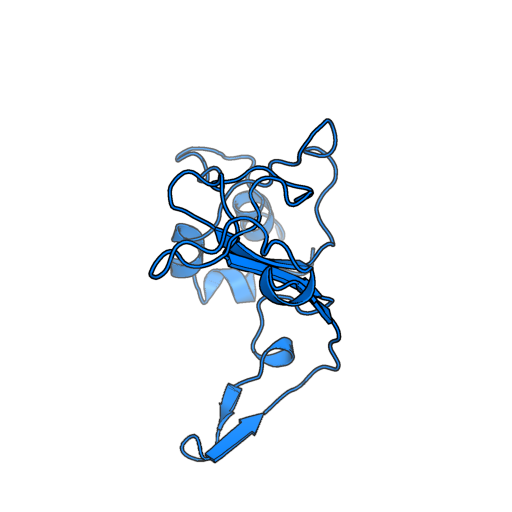 100 ? -12.821 8.553 -13.626 1.00 81.25 100 THR A CA 1
ATOM 810 C C . THR A 1 100 ? -11.510 7.923 -13.143 1.00 81.25 100 THR A C 1
ATOM 812 O O . THR A 1 100 ? -11.406 7.464 -12.002 1.00 81.25 100 THR A O 1
ATOM 815 N N . ALA A 1 101 ? -10.492 7.882 -13.992 1.00 87.44 101 ALA A N 1
ATOM 816 C CA . ALA A 1 101 ? -9.193 7.318 -13.649 1.00 87.44 101 ALA A CA 1
ATOM 817 C C . ALA A 1 101 ? -8.077 8.118 -14.320 1.00 87.44 101 ALA A C 1
ATOM 819 O O . ALA A 1 101 ? -8.272 8.695 -15.386 1.00 87.44 101 ALA A O 1
ATOM 820 N N . PHE A 1 102 ? -6.898 8.135 -13.709 1.00 90.62 102 PHE A N 1
ATOM 821 C CA . PHE A 1 102 ? -5.698 8.637 -14.364 1.00 90.62 102 PHE A CA 1
ATOM 822 C C . PHE A 1 102 ? -5.206 7.599 -15.379 1.00 90.62 102 PHE A C 1
ATOM 824 O O . PHE A 1 102 ? -4.990 6.454 -14.986 1.00 90.62 102 PHE A O 1
ATOM 831 N N . SER A 1 103 ? -5.004 7.983 -16.643 1.00 87.56 103 SER A N 1
ATOM 832 C CA . SER A 1 103 ? -4.320 7.160 -17.659 1.00 87.56 103 SER A CA 1
ATOM 833 C C . SER A 1 103 ? -2.794 7.257 -17.560 1.00 87.56 103 SER A C 1
ATOM 835 O O . SER A 1 103 ? -2.098 6.264 -17.711 1.00 87.56 103 SER A O 1
ATOM 837 N N . ASP A 1 104 ? -2.269 8.440 -17.232 1.00 85.00 104 ASP A N 1
ATOM 838 C CA . ASP A 1 104 ? -0.831 8.737 -17.317 1.00 85.00 104 ASP A CA 1
ATOM 839 C C . ASP A 1 104 ? -0.263 9.271 -15.996 1.00 85.00 104 ASP A C 1
ATOM 841 O O . ASP A 1 104 ? 0.559 10.188 -15.961 1.00 85.00 104 ASP A O 1
ATOM 845 N N . PHE A 1 105 ? -0.711 8.712 -14.865 1.00 92.25 105 PHE A N 1
ATOM 846 C CA . PHE A 1 105 ? -0.165 9.108 -13.567 1.00 92.25 105 PHE A CA 1
ATOM 847 C C . PHE A 1 105 ? 1.326 8.720 -13.477 1.00 92.25 105 PHE A C 1
ATOM 849 O O . PHE A 1 105 ? 1.664 7.557 -13.722 1.00 92.25 105 PHE A O 1
ATOM 856 N N . PRO A 1 106 ? 2.233 9.638 -13.089 1.00 92.75 106 PRO A N 1
ATOM 857 C CA . PRO A 1 106 ? 3.676 9.402 -13.114 1.00 92.75 106 PRO A CA 1
ATOM 858 C C . PRO A 1 106 ? 4.138 8.545 -11.922 1.00 92.75 106 PRO A C 1
ATOM 860 O O . PRO A 1 106 ? 4.846 9.010 -11.027 1.00 92.75 106 PRO A O 1
ATOM 863 N N . THR A 1 107 ? 3.740 7.270 -11.881 1.00 94.06 107 THR A N 1
ATOM 864 C CA . THR A 1 107 ? 4.210 6.337 -10.851 1.00 94.06 107 THR A CA 1
ATOM 865 C C . THR A 1 107 ? 5.722 6.116 -10.981 1.00 94.06 107 THR A C 1
ATOM 867 O O . THR A 1 107 ? 6.218 5.876 -12.082 1.00 94.06 107 THR A O 1
ATOM 870 N N . PRO A 1 108 ? 6.491 6.114 -9.876 1.00 93.38 108 PRO A N 1
ATOM 871 C CA . PRO A 1 108 ? 7.938 5.889 -9.944 1.00 93.38 108 PRO A CA 1
ATOM 872 C C . PRO A 1 108 ? 8.310 4.423 -10.234 1.00 93.38 108 PRO A C 1
ATOM 874 O O . PRO A 1 108 ? 9.484 4.100 -10.400 1.00 93.38 108 PRO A O 1
ATOM 877 N N . TYR A 1 109 ? 7.321 3.530 -10.301 1.00 94.75 109 TYR A N 1
ATOM 878 C CA . TYR A 1 109 ? 7.455 2.094 -10.536 1.00 94.75 109 TYR A CA 1
ATOM 879 C C . TYR A 1 109 ? 6.457 1.590 -11.577 1.00 94.75 109 TYR A C 1
ATOM 881 O O . TYR A 1 109 ? 5.498 2.286 -11.929 1.00 94.75 109 TYR A O 1
ATOM 889 N N . LEU A 1 110 ? 6.722 0.391 -12.099 1.00 93.38 110 LEU A N 1
ATOM 890 C CA . LEU A 1 110 ? 5.875 -0.265 -13.091 1.00 93.38 110 LEU A CA 1
ATOM 891 C C . LEU A 1 110 ? 4.635 -0.895 -12.448 1.00 93.38 110 LEU A C 1
ATOM 893 O O . LEU A 1 110 ? 4.680 -1.386 -11.318 1.00 93.38 110 LEU A O 1
ATOM 897 N N . LEU A 1 111 ? 3.536 -0.869 -13.200 1.00 93.81 111 LEU A N 1
ATOM 898 C CA . LEU A 1 111 ? 2.274 -1.530 -12.894 1.00 93.81 111 LEU A CA 1
ATOM 899 C C . LEU A 1 111 ? 1.870 -2.404 -14.101 1.00 93.81 111 LEU A C 1
ATOM 901 O O . LEU A 1 111 ? 2.152 -1.998 -15.229 1.00 93.81 111 LEU A O 1
ATOM 905 N N . PRO A 1 112 ? 1.226 -3.568 -13.886 1.00 94.19 112 PRO A N 1
ATOM 906 C CA . PRO A 1 112 ? 0.994 -4.197 -12.585 1.00 94.19 112 PRO A CA 1
ATOM 907 C C . PRO A 1 112 ? 2.315 -4.679 -11.941 1.00 94.19 112 PRO A C 1
ATOM 909 O O . PRO A 1 112 ? 3.322 -4.830 -12.635 1.00 94.19 112 PRO A O 1
ATOM 912 N N . PRO A 1 113 ? 2.358 -4.893 -10.612 1.00 94.00 113 PRO A N 1
ATOM 913 C CA . PRO A 1 113 ? 3.577 -5.326 -9.931 1.00 94.00 113 PRO A CA 1
ATOM 914 C C . PRO A 1 113 ? 4.087 -6.686 -10.430 1.00 94.00 113 PRO A C 1
ATOM 916 O O . PRO A 1 113 ? 3.307 -7.613 -10.635 1.00 94.00 113 PRO A O 1
ATOM 919 N N . THR A 1 114 ? 5.407 -6.841 -10.549 1.00 91.31 114 THR A N 1
ATOM 920 C CA . THR A 1 114 ? 6.036 -8.105 -10.970 1.00 91.31 114 THR A CA 1
ATOM 921 C C . THR A 1 114 ? 6.163 -9.074 -9.789 1.00 91.31 114 THR A C 1
ATOM 923 O O . THR A 1 114 ? 6.868 -8.743 -8.829 1.00 91.31 114 THR A O 1
ATOM 926 N N . PRO A 1 115 ? 5.549 -10.274 -9.816 1.00 89.56 115 PRO A N 1
ATOM 927 C CA . PRO A 1 115 ? 5.659 -11.235 -8.717 1.00 89.56 115 PRO A CA 1
ATOM 928 C C . PRO A 1 115 ? 7.111 -11.620 -8.420 1.00 89.56 115 PRO A C 1
ATOM 930 O O . PRO A 1 115 ? 7.980 -11.560 -9.295 1.00 89.56 115 PRO A O 1
ATOM 933 N N . TYR A 1 116 ? 7.405 -12.033 -7.185 1.00 87.25 116 TYR A N 1
ATOM 934 C CA . TYR A 1 116 ? 8.705 -12.642 -6.905 1.00 87.25 116 TYR A CA 1
ATOM 935 C C . TYR A 1 116 ? 8.864 -13.951 -7.689 1.00 87.25 116 TYR A C 1
ATOM 937 O O . TYR A 1 116 ? 7.96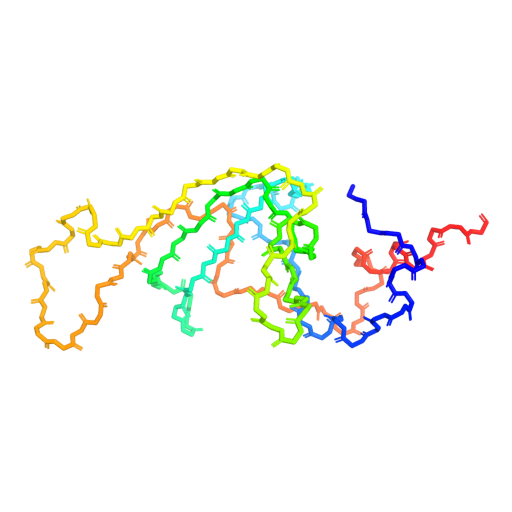2 -14.785 -7.722 1.00 87.25 116 TYR A O 1
ATOM 945 N N . ALA A 1 117 ? 10.031 -14.156 -8.303 1.00 76.38 117 ALA A N 1
ATOM 946 C CA . ALA A 1 117 ? 10.318 -15.407 -8.996 1.00 76.38 117 ALA A CA 1
ATOM 947 C C . ALA A 1 117 ? 10.450 -16.568 -7.995 1.00 76.38 117 ALA A C 1
ATOM 949 O O . ALA A 1 117 ? 11.098 -16.433 -6.956 1.00 76.38 117 ALA A O 1
ATOM 950 N N . ALA A 1 118 ? 9.910 -17.738 -8.353 1.00 64.00 118 ALA A N 1
ATOM 951 C CA . ALA A 1 118 ? 9.828 -18.927 -7.493 1.00 64.00 118 ALA A CA 1
ATOM 952 C C . ALA A 1 118 ? 11.180 -19.443 -6.948 1.00 64.00 118 ALA A C 1
ATOM 954 O O . ALA A 1 118 ? 11.204 -20.211 -5.991 1.00 64.00 118 ALA A O 1
ATOM 955 N N . ARG A 1 119 ? 12.307 -19.037 -7.549 1.00 53.19 119 ARG A N 1
ATOM 956 C CA . ARG A 1 119 ? 13.673 -19.448 -7.169 1.00 53.19 119 ARG A CA 1
ATOM 957 C C . ARG A 1 119 ? 14.636 -18.281 -6.956 1.00 53.19 119 ARG A C 1
ATOM 959 O O . ARG A 1 119 ? 15.849 -18.468 -7.008 1.00 53.19 119 ARG A O 1
ATOM 966 N N . ALA A 1 120 ? 14.141 -17.064 -6.747 1.00 51.38 120 ALA A N 1
ATOM 967 C CA . ALA A 1 120 ? 15.038 -15.935 -6.548 1.00 51.38 120 ALA A CA 1
ATOM 968 C C . ALA A 1 120 ? 15.674 -15.984 -5.144 1.00 51.38 120 ALA A C 1
ATOM 970 O O . ALA 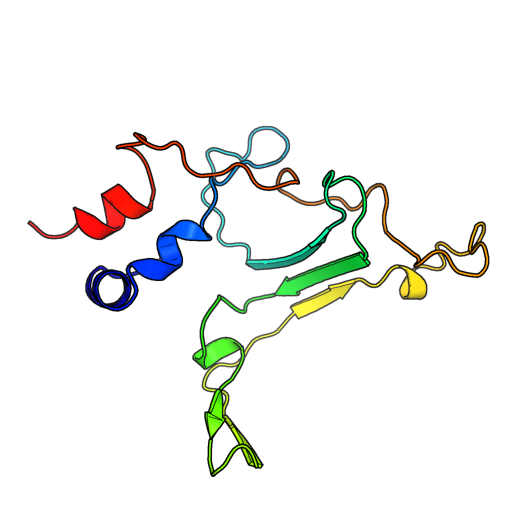A 1 120 ? 15.186 -15.400 -4.176 1.00 51.38 120 ALA A O 1
ATOM 971 N N . HIS A 1 121 ? 16.818 -16.667 -5.066 1.00 48.12 121 HIS A N 1
ATOM 972 C CA . HIS A 1 121 ? 17.748 -16.658 -3.934 1.00 48.12 121 HIS A CA 1
ATOM 973 C C . HIS A 1 121 ? 18.328 -15.254 -3.648 1.00 48.12 121 HIS A C 1
ATOM 975 O O . HIS A 1 121 ? 18.958 -15.056 -2.614 1.00 48.12 121 HIS A O 1
ATOM 981 N N . SER A 1 122 ? 18.068 -14.264 -4.513 1.00 51.53 122 SER A N 1
ATOM 982 C CA . SER A 1 122 ? 18.485 -12.859 -4.385 1.00 51.53 122 SER A CA 1
ATOM 983 C C . SER A 1 122 ? 17.325 -11.903 -4.051 1.00 51.53 122 SER A C 1
ATOM 985 O O . SER A 1 122 ? 17.285 -10.774 -4.545 1.00 51.53 122 SER A O 1
ATOM 987 N N . THR A 1 123 ? 16.322 -12.349 -3.292 1.00 63.53 123 THR A N 1
ATOM 988 C CA . THR A 1 123 ? 15.194 -11.488 -2.900 1.00 63.53 123 THR A CA 1
ATOM 989 C C . THR A 1 123 ? 15.467 -10.797 -1.572 1.00 63.53 123 THR A C 1
ATOM 991 O O . THR A 1 123 ? 16.180 -11.303 -0.713 1.00 63.53 123 THR A O 1
ATOM 994 N N . PHE A 1 124 ? 14.831 -9.649 -1.345 1.00 71.69 124 PHE A N 1
ATOM 995 C CA . PHE A 1 124 ? 14.805 -9.006 -0.028 1.00 71.69 124 PHE A CA 1
ATOM 996 C C . PHE A 1 124 ? 14.458 -9.997 1.102 1.00 71.69 124 PHE A C 1
ATOM 998 O O . PHE A 1 124 ? 15.022 -9.931 2.190 1.00 71.69 124 PHE A O 1
ATOM 1005 N N . MET A 1 125 ? 13.573 -10.959 0.824 1.00 71.75 125 MET A N 1
ATOM 1006 C CA . MET A 1 125 ? 13.188 -11.986 1.788 1.00 71.75 125 MET A CA 1
ATOM 1007 C C . MET A 1 125 ? 14.283 -13.016 2.067 1.00 71.75 125 MET A C 1
ATOM 1009 O O . MET A 1 125 ? 14.371 -13.465 3.207 1.00 71.75 125 MET A O 1
ATOM 1013 N N . SER A 1 126 ? 15.136 -13.377 1.100 1.00 66.56 126 SER A N 1
ATOM 1014 C CA . SER A 1 126 ? 16.289 -14.235 1.404 1.00 66.56 126 SER A CA 1
ATOM 1015 C C . SER A 1 126 ? 17.286 -13.506 2.304 1.00 66.56 126 SER A C 1
ATOM 1017 O O . SER A 1 126 ? 17.715 -14.088 3.294 1.00 66.56 126 SER A O 1
ATOM 1019 N N . TYR A 1 127 ? 17.545 -12.217 2.054 1.00 71.94 127 TYR A N 1
ATOM 1020 C CA . TYR A 1 127 ? 18.385 -11.386 2.925 1.00 71.94 127 TYR A CA 1
ATOM 1021 C C . TYR A 1 127 ? 17.845 -11.310 4.363 1.00 71.94 127 TYR A C 1
ATOM 1023 O O . TYR A 1 127 ? 18.571 -11.622 5.301 1.00 71.94 127 TYR A O 1
ATOM 1031 N N . VAL A 1 128 ? 16.561 -10.975 4.547 1.00 73.69 128 VAL A N 1
ATOM 1032 C CA . VAL A 1 128 ? 15.930 -10.856 5.881 1.00 73.69 128 VAL A CA 1
ATOM 1033 C C . VAL A 1 128 ? 15.970 -12.172 6.664 1.00 73.69 128 VAL A C 1
ATOM 1035 O O . VAL A 1 128 ? 16.056 -12.174 7.890 1.00 73.69 128 VAL A O 1
ATOM 1038 N N . LEU A 1 129 ? 15.891 -13.309 5.971 1.00 67.50 129 LEU A N 1
ATOM 1039 C CA . LEU A 1 129 ? 15.924 -14.622 6.612 1.00 67.50 129 LEU A CA 1
ATOM 1040 C C . LEU A 1 129 ? 17.339 -15.152 6.830 1.00 67.50 129 LEU A C 1
ATOM 1042 O O . LEU A 1 129 ? 17.500 -16.037 7.663 1.00 67.50 129 LEU A O 1
ATOM 1046 N N . GLN A 1 130 ? 18.348 -14.632 6.132 1.00 66.38 130 GLN A N 1
ATOM 1047 C CA . GLN A 1 130 ? 19.749 -15.048 6.257 1.00 66.38 130 GLN A CA 1
ATOM 1048 C C . GLN A 1 130 ? 20.575 -14.131 7.166 1.00 66.38 130 GLN A C 1
ATOM 1050 O O . GLN A 1 130 ? 21.558 -14.595 7.730 1.00 66.38 130 GLN A O 1
ATOM 1055 N N . SER A 1 131 ? 20.184 -12.866 7.349 1.00 57.38 131 SER A N 1
ATOM 1056 C CA . SER A 1 131 ? 20.864 -11.949 8.267 1.00 57.38 131 SER A CA 1
ATOM 1057 C C . SER A 1 131 ? 20.744 -12.446 9.713 1.00 57.38 131 SER A C 1
ATOM 1059 O O . SER A 1 131 ? 19.621 -12.648 10.176 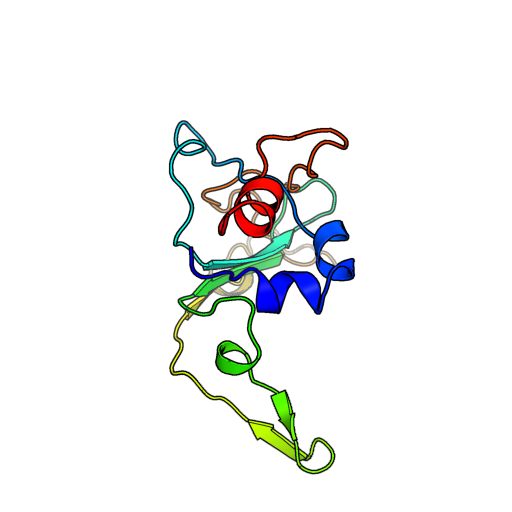1.00 57.38 131 SER A O 1
ATOM 1061 N N . GLU A 1 132 ? 21.895 -12.598 10.379 1.00 50.34 132 GLU A N 1
ATOM 1062 C CA . GLU A 1 132 ? 22.170 -13.249 11.679 1.00 50.34 132 GLU A CA 1
ATOM 1063 C C . GLU A 1 132 ? 22.520 -14.745 11.571 1.00 50.34 132 GLU A C 1
ATOM 1065 O O . GLU A 1 132 ? 21.704 -15.633 11.847 1.00 50.34 132 GLU A O 1
ATOM 1070 N N . ALA A 1 133 ? 23.762 -14.984 11.141 1.00 40.94 133 ALA A N 1
ATOM 1071 C CA . ALA A 1 133 ? 24.651 -16.019 11.662 1.00 40.94 133 ALA A CA 1
ATOM 1072 C C . ALA A 1 133 ? 25.852 -15.304 12.299 1.00 40.94 133 ALA A C 1
ATOM 1074 O O . ALA A 1 133 ? 26.215 -14.229 11.761 1.00 40.94 133 ALA A O 1
#

Secondary structure (DSSP, 8-state):
----HHHHHT-GGGGGG-EE--BSTTGGGS----EEEEEE-TTS--EEEEEEES--SSHHHH-EEEGGGTEEE--S---EEEE-GGGGT-TT---TTSPP-BSS---SB-SSPEEPPTT-TTSHHHHHHH---